Protein AF-A0A7K4GW42-F1 (afdb_monomer_lite)

Foldseek 3Di:
DDDDPVRVQVVQQVVCCVPVVHRAGPVNVVVVVVCVVCVVVVVVLVVVCVVVVHDSVVCCVPPPDDPPDD

pLDDT: mean 89.77, std 8.42, range [49.22, 97.5]

Structure (mmCIF, N/CA/C/O backbone):
data_AF-A0A7K4GW42-F1
#
_entry.id   AF-A0A7K4GW42-F1
#
loop_
_atom_site.group_PDB
_atom_site.id
_atom_site.type_symbol
_atom_site.label_atom_id
_atom_site.label_alt_id
_atom_site.label_comp_id
_atom_site.label_asym_id
_atom_site.label_entity_id
_atom_site.label_seq_id
_atom_site.pdbx_PDB_ins_code
_atom_site.Cartn_x
_atom_site.Cartn_y
_atom_site.Cartn_z
_atom_site.occupancy
_atom_site.B_iso_or_equiv
_atom_site.auth_seq_id
_atom_site.auth_comp_id
_atom_site.auth_asym_id
_atom_site.auth_atom_id
_atom_site.pdbx_PDB_model_num
ATOM 1 N N . LYS A 1 1 ? 3.508 -12.893 -28.391 1.00 83.62 1 LYS A N 1
ATOM 2 C CA . LYS A 1 1 ? 4.331 -13.656 -27.418 1.00 83.62 1 LYS A CA 1
ATOM 3 C C . LYS A 1 1 ? 3.920 -13.199 -26.020 1.00 83.62 1 LYS A C 1
ATOM 5 O O . LYS A 1 1 ? 3.836 -11.988 -25.844 1.00 83.62 1 LYS A O 1
ATOM 10 N N . PRO A 1 2 ? 3.566 -14.096 -25.086 1.00 89.88 2 PRO A N 1
ATOM 11 C CA . PRO A 1 2 ? 3.176 -13.688 -23.738 1.00 89.88 2 PRO A CA 1
ATOM 12 C C . PRO A 1 2 ? 4.360 -13.045 -23.005 1.00 89.88 2 PRO A C 1
ATOM 14 O O . PRO A 1 2 ? 5.501 -13.464 -23.192 1.00 89.88 2 PRO A O 1
ATOM 17 N N . LEU A 1 3 ? 4.076 -12.025 -22.191 1.00 92.19 3 LEU A N 1
ATOM 18 C CA . LEU A 1 3 ? 5.065 -11.359 -21.342 1.00 92.19 3 LEU A CA 1
ATOM 19 C C . LEU A 1 3 ? 5.501 -12.289 -20.208 1.00 92.19 3 LEU A C 1
ATOM 21 O O . LEU A 1 3 ? 4.671 -12.847 -19.489 1.00 92.19 3 LEU A O 1
ATOM 25 N N . THR A 1 4 ? 6.806 -12.400 -19.996 1.00 96.12 4 THR A N 1
ATOM 26 C CA . THR A 1 4 ? 7.360 -13.051 -18.808 1.00 96.12 4 THR A CA 1
ATOM 27 C C . THR A 1 4 ? 7.219 -12.151 -17.576 1.00 96.12 4 THR A C 1
ATOM 29 O O . THR A 1 4 ? 7.105 -10.925 -17.663 1.00 96.12 4 THR A O 1
ATOM 32 N N . ARG A 1 5 ? 7.300 -12.747 -16.380 1.00 92.25 5 ARG A N 1
ATOM 33 C CA . ARG A 1 5 ? 7.270 -12.018 -15.096 1.00 92.25 5 ARG A CA 1
ATOM 34 C C . ARG A 1 5 ? 8.310 -10.891 -15.022 1.00 92.25 5 ARG A C 1
ATOM 36 O O . ARG A 1 5 ? 8.042 -9.828 -14.455 1.00 92.25 5 ARG A O 1
ATOM 43 N N . ILE A 1 6 ? 9.502 -11.137 -15.565 1.00 94.12 6 ILE A N 1
ATOM 44 C CA . ILE A 1 6 ? 10.611 -10.176 -15.549 1.00 94.12 6 ILE A CA 1
ATOM 45 C C . ILE A 1 6 ? 10.292 -9.002 -16.474 1.00 94.12 6 ILE A C 1
ATOM 47 O O . ILE A 1 6 ? 10.441 -7.847 -16.073 1.00 94.12 6 ILE A O 1
ATOM 51 N N . GLU A 1 7 ? 9.816 -9.285 -17.684 1.00 95.44 7 GLU A N 1
ATOM 52 C CA . GLU A 1 7 ? 9.439 -8.253 -18.651 1.00 95.44 7 GLU A CA 1
ATOM 53 C C . GLU A 1 7 ? 8.281 -7.398 -18.133 1.00 95.44 7 GLU A C 1
ATOM 55 O O . GLU A 1 7 ? 8.345 -6.173 -18.232 1.00 95.44 7 GLU A O 1
ATOM 60 N N . LEU A 1 8 ? 7.277 -8.004 -17.491 1.00 93.88 8 LEU A N 1
ATOM 61 C CA . LEU A 1 8 ? 6.185 -7.270 -16.849 1.00 93.88 8 LEU A CA 1
ATOM 62 C C . LEU A 1 8 ? 6.706 -6.320 -15.759 1.00 93.88 8 LEU A C 1
ATOM 64 O O . LEU A 1 8 ? 6.345 -5.145 -15.730 1.00 93.88 8 LEU A O 1
ATOM 68 N N . SER A 1 9 ? 7.602 -6.804 -14.895 1.00 94.69 9 SER A N 1
ATOM 69 C CA . SER A 1 9 ? 8.171 -5.993 -13.811 1.00 94.69 9 SER A CA 1
ATOM 70 C C . SER A 1 9 ? 8.975 -4.804 -14.351 1.00 94.69 9 SER A C 1
ATOM 72 O O . SER A 1 9 ? 8.806 -3.680 -13.879 1.00 94.69 9 SER A O 1
ATOM 74 N N . LYS A 1 10 ? 9.803 -5.025 -15.382 1.00 95.12 10 LYS A N 1
ATOM 75 C CA . LYS A 1 10 ? 10.561 -3.960 -16.063 1.00 95.12 10 LYS A CA 1
ATOM 76 C C . LYS A 1 10 ? 9.637 -2.946 -16.738 1.00 95.12 10 LYS A C 1
ATOM 78 O O . LYS A 1 10 ? 9.875 -1.744 -16.651 1.00 95.12 10 LYS A O 1
ATOM 83 N N . THR A 1 11 ? 8.573 -3.429 -17.373 1.00 95.19 11 THR A N 1
ATOM 84 C CA . THR A 1 11 ? 7.584 -2.590 -18.056 1.00 95.19 11 THR A CA 1
ATOM 85 C C . THR A 1 11 ? 6.871 -1.668 -17.065 1.00 95.19 11 THR A C 1
ATOM 87 O O . THR A 1 11 ? 6.822 -0.458 -17.280 1.00 95.19 11 THR A O 1
ATOM 90 N N . LEU A 1 12 ? 6.400 -2.201 -15.935 1.00 94.56 12 LEU A N 1
ATOM 91 C CA . LEU A 1 12 ? 5.740 -1.413 -14.888 1.00 94.56 12 LEU A CA 1
ATOM 92 C C . LEU A 1 12 ? 6.684 -0.392 -14.232 1.00 94.56 12 LEU A C 1
ATOM 94 O O . LEU A 1 12 ? 6.278 0.741 -13.968 1.00 94.56 12 LEU A O 1
ATOM 98 N N . LEU A 1 13 ? 7.958 -0.743 -14.029 1.00 96.38 13 LEU A N 1
ATOM 99 C CA . LEU A 1 13 ? 8.969 0.204 -13.547 1.00 96.38 13 LEU A CA 1
ATOM 100 C C . LEU A 1 13 ? 9.185 1.359 -14.534 1.00 96.38 13 LEU A C 1
ATOM 102 O O . LEU A 1 13 ? 9.167 2.517 -14.126 1.00 96.38 13 LEU A O 1
ATOM 106 N N . LYS A 1 14 ? 9.317 1.056 -15.832 1.00 96.44 14 LYS A N 1
ATOM 107 C CA . LYS A 1 14 ? 9.488 2.068 -16.886 1.00 96.44 14 LYS A CA 1
ATOM 108 C C . LYS A 1 14 ? 8.307 3.038 -16.938 1.00 96.44 14 LYS A C 1
ATOM 110 O O . LYS A 1 14 ? 8.503 4.244 -17.059 1.00 96.44 14 LYS A O 1
ATOM 115 N N . TYR A 1 15 ? 7.082 2.524 -16.858 1.00 96.06 15 TYR A N 1
ATOM 116 C CA . TYR A 1 15 ? 5.893 3.371 -16.924 1.00 96.06 15 TYR A CA 1
ATOM 117 C C . TYR A 1 15 ? 5.643 4.157 -15.637 1.00 96.06 15 TYR A C 1
ATOM 119 O O . TYR A 1 15 ? 5.263 5.322 -15.722 1.00 96.06 15 TYR A O 1
ATOM 127 N N . SER A 1 16 ? 5.893 3.574 -14.463 1.00 95.56 16 SER A N 1
ATOM 128 C CA . SER A 1 16 ? 5.797 4.325 -13.204 1.00 95.56 16 SER A CA 1
ATOM 129 C C . SER A 1 16 ? 6.797 5.481 -13.159 1.00 95.56 16 SER A C 1
ATOM 131 O O . SER A 1 16 ? 6.417 6.593 -12.807 1.00 95.56 16 SER A O 1
ATOM 133 N N . GLU A 1 17 ? 8.030 5.276 -13.623 1.00 96.88 17 GLU A N 1
ATOM 134 C CA . GLU A 1 17 ? 9.009 6.359 -13.751 1.00 96.88 17 GLU A CA 1
ATOM 135 C C . GLU A 1 17 ? 8.547 7.430 -14.746 1.00 96.88 17 GLU A C 1
ATOM 137 O O . GLU A 1 17 ? 8.579 8.614 -14.424 1.00 96.88 17 GLU A O 1
ATOM 142 N N . LYS A 1 18 ? 8.037 7.024 -15.915 1.00 97.50 18 LYS A N 1
ATOM 143 C CA . LYS A 1 18 ? 7.556 7.952 -16.947 1.00 97.50 18 LYS A CA 1
ATOM 144 C C . LYS A 1 18 ? 6.390 8.830 -16.480 1.00 97.50 18 LYS A C 1
ATOM 146 O O . LYS A 1 18 ? 6.370 10.013 -16.799 1.00 97.50 18 LYS A O 1
ATOM 151 N N . TYR A 1 19 ? 5.401 8.255 -15.796 1.00 96.12 19 TYR A N 1
ATOM 152 C CA . TYR A 1 19 ? 4.153 8.958 -15.467 1.00 96.12 19 TYR A CA 1
ATOM 153 C C . TYR A 1 19 ? 4.126 9.550 -14.057 1.00 96.12 19 TYR A C 1
ATOM 155 O O . TYR A 1 19 ? 3.403 10.511 -13.821 1.00 96.12 19 TYR A O 1
ATOM 163 N N . LEU A 1 20 ? 4.889 8.987 -13.120 1.00 94.06 20 LEU A N 1
ATOM 164 C CA . LEU A 1 20 ? 4.884 9.392 -11.710 1.00 94.06 20 LEU A CA 1
ATOM 165 C C . LEU A 1 20 ? 6.228 9.990 -11.271 1.00 94.06 20 LEU A C 1
ATOM 167 O O . LEU A 1 20 ? 6.374 10.373 -10.111 1.00 94.06 20 LEU A O 1
ATOM 171 N N . GLY A 1 21 ? 7.231 10.015 -12.157 1.00 96.00 21 GLY A N 1
ATOM 172 C CA . GLY A 1 21 ? 8.591 10.466 -11.846 1.00 96.00 21 GLY A CA 1
ATOM 173 C C . GLY A 1 21 ? 9.325 9.564 -10.849 1.00 96.00 21 GLY A C 1
ATOM 174 O O . GLY A 1 21 ? 10.368 9.945 -10.324 1.00 96.00 21 GLY A O 1
ATOM 175 N N . LYS A 1 22 ? 8.771 8.385 -10.529 1.00 94.44 22 LYS A N 1
ATOM 176 C CA . LYS A 1 22 ? 9.293 7.479 -9.501 1.00 94.44 22 LYS A CA 1
ATOM 177 C C . LYS A 1 22 ? 9.213 6.034 -9.964 1.00 94.44 22 LYS A C 1
ATOM 179 O O . LYS A 1 22 ? 8.174 5.581 -10.435 1.00 94.44 22 LYS A O 1
ATOM 184 N N . LYS A 1 23 ? 10.294 5.281 -9.758 1.00 94.88 23 LYS A N 1
ATOM 185 C CA . LYS A 1 23 ? 10.315 3.830 -9.979 1.00 94.88 23 LYS A CA 1
ATOM 186 C C . LYS A 1 23 ? 9.510 3.134 -8.885 1.00 94.88 23 LYS A C 1
ATOM 188 O O . LYS A 1 23 ? 9.977 3.002 -7.755 1.00 94.88 23 LYS A O 1
ATOM 193 N N . ILE A 1 24 ? 8.309 2.675 -9.221 1.00 94.62 24 ILE A N 1
ATOM 194 C CA . ILE A 1 24 ? 7.433 1.958 -8.291 1.00 94.62 24 ILE A CA 1
ATOM 195 C C . ILE A 1 24 ? 7.514 0.462 -8.588 1.00 94.62 24 ILE A C 1
ATOM 197 O O . ILE A 1 24 ? 7.167 0.002 -9.675 1.00 94.62 24 ILE A O 1
ATOM 201 N N . SER A 1 25 ? 7.9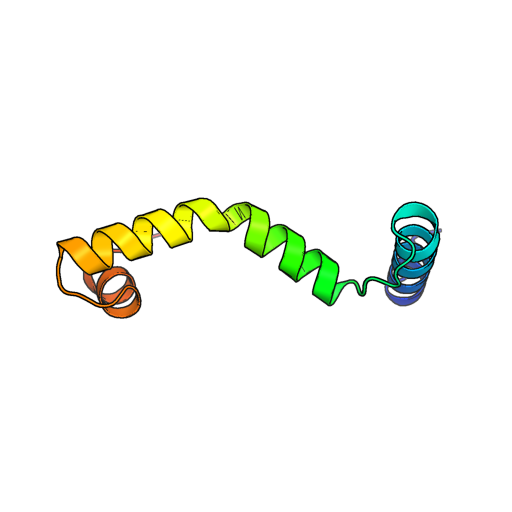76 -0.314 -7.605 1.00 94.38 25 SER A N 1
ATOM 202 C CA . SER A 1 25 ? 8.032 -1.772 -7.719 1.00 94.38 25 SER A CA 1
ATOM 203 C C . SER A 1 25 ? 6.633 -2.392 -7.746 1.00 94.38 25 SER A C 1
ATOM 205 O O . SER A 1 25 ? 5.668 -1.838 -7.218 1.00 94.38 25 SER A O 1
ATOM 207 N N . THR A 1 26 ? 6.520 -3.597 -8.301 1.00 92.62 26 THR A N 1
ATOM 208 C CA . THR A 1 26 ? 5.262 -4.361 -8.320 1.00 92.62 26 THR A CA 1
ATOM 209 C C . THR A 1 26 ? 4.728 -4.640 -6.912 1.00 92.62 26 THR A C 1
ATOM 211 O O . THR A 1 26 ? 3.522 -4.573 -6.678 1.00 92.62 26 THR A O 1
ATOM 214 N N . THR A 1 27 ? 5.618 -4.863 -5.941 1.00 95.12 27 THR A N 1
ATOM 215 C CA . THR A 1 27 ? 5.259 -4.987 -4.521 1.00 95.12 27 THR A CA 1
ATOM 216 C C . THR A 1 27 ? 4.655 -3.697 -3.974 1.00 95.12 27 THR A C 1
ATOM 218 O O . THR A 1 27 ? 3.669 -3.746 -3.241 1.00 95.12 27 THR A O 1
ATOM 221 N N . LEU A 1 28 ? 5.218 -2.539 -4.325 1.00 95.31 28 LEU A N 1
ATOM 222 C CA . LEU A 1 28 ? 4.696 -1.252 -3.873 1.00 95.31 28 LEU A CA 1
ATOM 223 C C . LEU A 1 28 ? 3.349 -0.929 -4.534 1.00 95.31 28 LEU A C 1
ATOM 225 O O . LEU A 1 28 ? 2.436 -0.503 -3.835 1.00 95.31 28 LEU A O 1
ATOM 229 N N . LEU A 1 29 ? 3.179 -1.231 -5.825 1.00 93.94 29 LEU A N 1
ATOM 230 C CA . LEU A 1 29 ? 1.877 -1.144 -6.499 1.00 93.94 29 LEU A CA 1
ATOM 231 C C . LEU A 1 29 ? 0.815 -1.993 -5.785 1.00 93.94 29 LEU A C 1
ATOM 233 O O . LEU A 1 29 ? -0.289 -1.514 -5.533 1.00 93.94 29 LEU A O 1
ATOM 237 N N . ARG A 1 30 ? 1.159 -3.224 -5.382 1.00 94.38 30 ARG A N 1
ATOM 238 C CA . ARG A 1 30 ? 0.257 -4.087 -4.603 1.00 94.38 30 ARG A CA 1
ATOM 239 C C . ARG A 1 30 ? -0.103 -3.467 -3.252 1.00 94.38 30 ARG A C 1
ATOM 241 O O . ARG A 1 30 ? -1.262 -3.534 -2.854 1.00 94.38 30 ARG A O 1
ATOM 248 N N . LYS A 1 31 ? 0.865 -2.863 -2.555 1.00 95.31 31 LYS A N 1
ATOM 249 C CA . LYS A 1 31 ? 0.614 -2.158 -1.287 1.00 95.31 31 LYS A CA 1
ATOM 250 C C . LYS A 1 31 ? -0.341 -0.985 -1.489 1.00 95.31 31 LYS A C 1
ATOM 252 O O . LYS A 1 31 ? -1.332 -0.918 -0.780 1.00 95.31 31 LYS A O 1
ATOM 257 N N . ILE A 1 32 ? -0.098 -0.133 -2.487 1.00 93.56 32 ILE A N 1
ATOM 258 C CA . ILE A 1 32 ? -0.966 1.009 -2.818 1.00 93.56 32 ILE A CA 1
ATOM 259 C C . ILE A 1 32 ? -2.401 0.537 -3.080 1.00 93.56 32 ILE A C 1
ATOM 261 O O . ILE A 1 32 ? -3.338 1.082 -2.503 1.00 93.56 32 ILE A O 1
ATOM 265 N N . TYR A 1 33 ? -2.569 -0.514 -3.889 1.00 94.06 33 TYR A N 1
ATOM 266 C CA . TYR A 1 33 ? -3.884 -1.084 -4.176 1.00 94.06 33 TYR A CA 1
ATOM 267 C C . TYR A 1 33 ? -4.601 -1.561 -2.907 1.00 94.06 33 TYR A C 1
ATOM 269 O O . TYR A 1 33 ? -5.745 -1.184 -2.668 1.00 94.06 33 TYR A O 1
ATOM 277 N N . LEU A 1 34 ? -3.934 -2.366 -2.073 1.00 94.50 34 LEU A N 1
ATOM 278 C CA . LEU A 1 34 ? -4.543 -2.902 -0.852 1.00 94.50 34 LEU A CA 1
ATOM 279 C C . LEU A 1 34 ? -4.839 -1.797 0.168 1.00 94.50 34 LEU A C 1
ATOM 281 O O . LEU A 1 34 ? -5.911 -1.805 0.768 1.00 94.50 34 LEU A O 1
ATOM 285 N N . SER A 1 35 ? -3.930 -0.833 0.328 1.00 92.00 35 SER A N 1
ATOM 286 C CA . SER A 1 35 ? -4.136 0.336 1.184 1.00 92.00 35 SER A CA 1
ATOM 287 C C . SER A 1 35 ? -5.336 1.156 0.727 1.00 92.00 35 SER A C 1
ATOM 289 O O . SER A 1 35 ? -6.140 1.540 1.563 1.00 92.00 35 SER A O 1
ATOM 291 N N . SER A 1 36 ? -5.508 1.372 -0.580 1.00 91.94 36 SER A N 1
ATOM 292 C CA . SER A 1 36 ? -6.677 2.079 -1.111 1.00 91.94 36 SER A CA 1
ATOM 293 C C . SER A 1 36 ? -7.969 1.274 -0.971 1.00 91.94 36 SER A C 1
ATOM 295 O O . SER A 1 36 ? -9.018 1.861 -0.732 1.00 91.94 36 SER A O 1
ATOM 297 N N . LYS A 1 37 ? -7.920 -0.051 -1.151 1.00 92.50 37 LYS A N 1
ATOM 298 C CA . LYS A 1 37 ? -9.110 -0.910 -1.095 1.00 92.50 37 LYS A CA 1
ATOM 299 C C . LYS A 1 37 ? -9.650 -1.053 0.327 1.00 92.50 37 LYS A C 1
ATOM 301 O O . LYS A 1 37 ? -10.860 -1.079 0.520 1.00 92.50 37 LYS A O 1
ATOM 306 N N . TYR A 1 38 ? -8.756 -1.176 1.305 1.00 92.25 38 TYR A N 1
ATOM 307 C CA . TYR A 1 38 ? -9.120 -1.486 2.686 1.00 92.25 38 TYR A CA 1
ATOM 308 C C . TYR A 1 38 ? -8.956 -0.308 3.649 1.00 92.25 38 TYR A C 1
ATOM 310 O O . TYR A 1 38 ? -9.158 -0.508 4.841 1.00 92.25 38 TYR A O 1
ATOM 318 N N . SER A 1 39 ? -8.616 0.901 3.183 1.00 88.44 39 SER A N 1
ATOM 319 C CA . SER A 1 39 ? -8.456 2.077 4.058 1.00 88.44 39 SER A CA 1
ATOM 320 C C . SER A 1 39 ? -9.703 2.327 4.899 1.00 88.44 39 SER A C 1
ATOM 322 O O . SER A 1 39 ? -9.627 2.308 6.122 1.00 88.44 39 SER A O 1
ATOM 324 N N . LYS A 1 40 ? -10.861 2.459 4.246 1.00 89.19 40 LYS A N 1
ATOM 325 C CA . LYS A 1 40 ? -12.137 2.718 4.917 1.00 89.19 40 LYS A CA 1
ATOM 326 C C . LYS A 1 40 ? -12.537 1.583 5.859 1.00 89.19 40 LYS A C 1
ATOM 328 O O . LYS A 1 40 ? -12.911 1.830 6.995 1.00 89.19 40 LYS A O 1
ATOM 333 N N . VAL A 1 41 ? -12.385 0.336 5.408 1.00 89.06 41 VAL A N 1
ATOM 334 C CA . VAL A 1 41 ? -12.671 -0.850 6.232 1.00 89.06 41 VAL A CA 1
ATOM 335 C C . VAL A 1 41 ? -11.811 -0.843 7.495 1.00 89.06 41 VAL A C 1
ATOM 337 O O . VAL A 1 41 ? -12.311 -1.093 8.585 1.00 89.06 41 VAL A O 1
ATOM 340 N N . LYS A 1 42 ? -10.526 -0.505 7.364 1.00 89.31 42 LYS A N 1
ATOM 341 C CA . LYS A 1 42 ? -9.613 -0.418 8.500 1.00 89.31 42 LYS A CA 1
ATOM 342 C C . LYS A 1 42 ? -10.001 0.710 9.462 1.00 89.31 42 LYS A C 1
ATOM 344 O O . LYS A 1 42 ? -9.963 0.491 10.666 1.00 89.31 42 LYS A O 1
ATOM 349 N N . GLU A 1 43 ? -10.396 1.875 8.952 1.00 91.00 43 GLU A N 1
ATOM 350 C CA . GLU A 1 43 ? -10.876 2.992 9.779 1.00 91.00 43 GLU A CA 1
ATOM 351 C C . GLU A 1 43 ? -12.149 2.638 10.556 1.00 91.00 43 GLU A C 1
ATOM 353 O O . GLU A 1 43 ? -12.266 2.974 11.734 1.00 91.00 43 GLU A O 1
ATOM 358 N N . ASP A 1 44 ? -13.097 1.957 9.917 1.00 91.00 44 ASP A N 1
ATOM 359 C CA . ASP A 1 44 ? -14.346 1.551 10.562 1.00 91.00 44 ASP A CA 1
ATOM 360 C C . ASP A 1 44 ? -14.075 0.483 11.638 1.00 91.00 44 ASP A C 1
ATOM 362 O O . ASP A 1 44 ? -14.522 0.627 12.775 1.00 91.00 44 ASP A O 1
ATOM 366 N N . MET A 1 45 ? -13.205 -0.494 11.350 1.00 90.25 45 MET A N 1
ATOM 367 C CA . MET A 1 45 ? -12.728 -1.465 12.345 1.00 90.25 45 MET A CA 1
ATOM 368 C C . MET A 1 45 ? -12.022 -0.794 13.533 1.00 90.25 45 MET A C 1
ATOM 370 O O . MET A 1 45 ? -12.214 -1.204 14.674 1.00 90.25 45 MET A O 1
ATOM 374 N N . GLU A 1 46 ? -11.207 0.237 13.294 1.00 91.50 46 GLU A N 1
ATOM 375 C CA . GLU A 1 46 ? -10.534 1.000 14.355 1.00 91.50 46 GLU A CA 1
ATOM 376 C C . GLU A 1 46 ? -11.537 1.754 15.247 1.00 91.50 46 GLU A C 1
ATOM 378 O O . GLU A 1 46 ? -11.387 1.763 16.475 1.00 91.50 46 GLU A O 1
ATOM 383 N N . LYS A 1 47 ? -12.579 2.357 14.660 1.00 92.06 47 LYS A N 1
ATOM 384 C CA . LYS A 1 47 ? -13.650 3.035 15.411 1.00 92.06 47 LYS A CA 1
ATOM 385 C C . LYS A 1 47 ? -14.450 2.050 16.254 1.00 92.06 47 LYS A C 1
ATOM 387 O O . LYS A 1 47 ? -14.666 2.312 17.436 1.00 92.06 47 LYS A O 1
ATOM 392 N N . ASP A 1 48 ? -14.838 0.919 15.678 1.00 89.88 48 ASP A N 1
ATOM 393 C CA . ASP A 1 48 ? -15.614 -0.102 16.377 1.00 89.88 48 ASP A CA 1
ATOM 394 C C . ASP A 1 48 ? -14.801 -0.733 17.507 1.00 89.88 48 ASP A C 1
ATOM 396 O O . ASP A 1 48 ? -15.307 -0.891 18.617 1.00 89.88 48 ASP A O 1
ATOM 400 N N . ALA A 1 49 ? -13.525 -1.048 17.263 1.00 89.75 49 ALA A N 1
ATOM 401 C CA . ALA A 1 49 ? -12.583 -1.520 18.281 1.00 89.75 49 ALA A CA 1
ATOM 402 C C . ALA A 1 49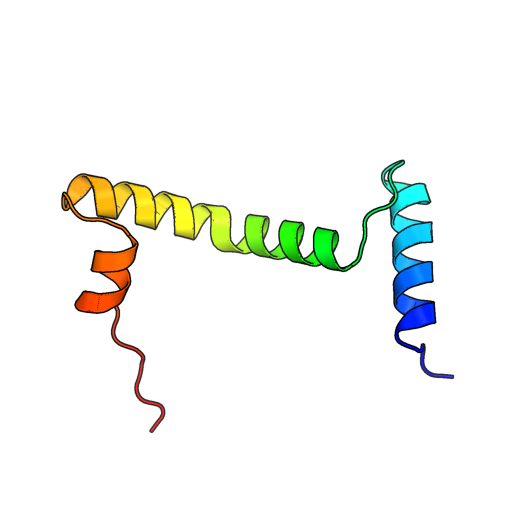 ? -12.524 -0.558 19.470 1.00 89.75 49 ALA A C 1
ATOM 404 O O . ALA A 1 49 ? -12.666 -0.971 20.624 1.00 89.75 49 ALA A O 1
ATOM 405 N N . LYS A 1 50 ? -12.421 0.742 19.180 1.00 91.62 50 LYS A N 1
ATOM 406 C CA . LYS A 1 50 ? -12.405 1.793 20.196 1.00 91.62 50 LYS A CA 1
ATOM 407 C C . LYS A 1 50 ? -13.727 1.895 20.963 1.00 91.62 50 LYS A C 1
ATOM 409 O O . LYS A 1 50 ? -13.686 2.005 22.185 1.00 91.62 50 LYS A O 1
ATOM 414 N N . MET A 1 51 ? -14.875 1.845 20.283 1.00 91.00 51 MET A N 1
ATOM 415 C CA . MET A 1 51 ? -16.194 1.898 20.933 1.00 91.00 51 MET A CA 1
ATOM 416 C C . MET A 1 51 ? -16.461 0.671 21.812 1.00 91.00 51 MET A C 1
ATOM 418 O O . MET A 1 51 ? -17.040 0.802 22.885 1.00 91.00 51 MET A O 1
ATOM 422 N N . MET A 1 52 ? -16.009 -0.509 21.384 1.00 87.38 52 MET A N 1
ATOM 423 C CA . MET A 1 52 ? -16.189 -1.765 22.118 1.00 87.38 52 MET A CA 1
ATOM 424 C C . MET A 1 52 ? -15.106 -2.020 23.177 1.00 87.38 52 MET A C 1
ATOM 426 O O . MET A 1 52 ? -15.155 -3.051 23.844 1.00 87.38 52 MET A O 1
ATOM 430 N N . GLY A 1 53 ? -14.113 -1.134 23.314 1.00 90.56 53 GLY A N 1
ATOM 431 C CA . GLY A 1 53 ? -13.005 -1.298 24.261 1.00 90.56 53 GLY A CA 1
ATOM 432 C C . GLY A 1 53 ? -12.101 -2.503 23.970 1.00 90.56 53 GLY A C 1
ATOM 433 O O . GLY A 1 53 ? -11.461 -3.022 24.880 1.00 90.56 53 GLY A O 1
ATOM 434 N N . ASN A 1 54 ? -12.052 -2.961 22.717 1.00 88.44 54 ASN A N 1
ATOM 435 C CA . ASN A 1 54 ? -11.331 -4.161 22.296 1.00 88.44 54 ASN A CA 1
ATOM 436 C C . ASN A 1 54 ? -10.265 -3.835 21.244 1.00 88.44 54 ASN A C 1
ATOM 438 O O . ASN A 1 54 ? -10.273 -2.774 20.629 1.00 88.44 54 ASN A O 1
ATOM 442 N N . SER A 1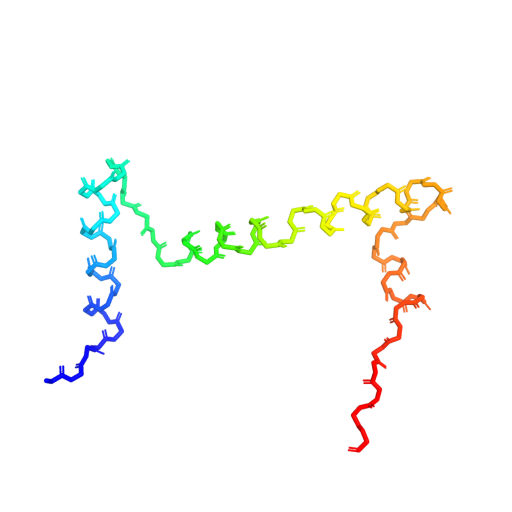 55 ? -9.349 -4.774 20.994 1.00 90.50 55 SER A N 1
ATOM 443 C CA . SER A 1 55 ? -8.459 -4.680 19.833 1.00 90.50 55 SER A CA 1
ATOM 444 C C . SER A 1 55 ? -9.168 -5.163 18.563 1.00 90.50 55 SER A C 1
ATOM 446 O O . SER A 1 55 ? -10.012 -6.061 18.618 1.00 90.50 55 SER A O 1
ATOM 448 N N . ILE A 1 56 ? -8.767 -4.639 17.402 1.00 89.44 56 ILE A N 1
ATOM 449 C CA . ILE A 1 56 ? -9.252 -5.119 16.095 1.00 89.44 56 ILE A CA 1
ATOM 450 C C . ILE A 1 56 ? -9.011 -6.628 15.946 1.00 89.44 56 ILE A C 1
ATOM 452 O O . ILE A 1 56 ? -9.863 -7.355 15.446 1.00 89.44 56 ILE A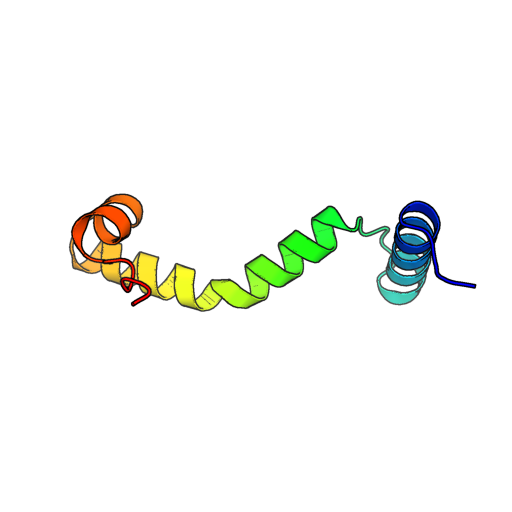 O 1
ATOM 456 N N . ALA A 1 57 ? -7.855 -7.115 16.411 1.00 89.81 57 ALA A N 1
ATOM 457 C CA . ALA A 1 57 ? -7.509 -8.531 16.349 1.00 89.81 57 ALA A CA 1
ATOM 458 C C . ALA A 1 57 ? -8.482 -9.390 17.173 1.00 89.81 57 ALA A C 1
ATOM 460 O O . ALA A 1 57 ? -8.965 -10.409 16.685 1.00 89.81 57 ALA A O 1
ATOM 461 N N . THR A 1 58 ? -8.821 -8.945 18.386 1.00 87.75 58 THR A N 1
ATOM 462 C CA . THR A 1 58 ? -9.825 -9.596 19.239 1.00 87.75 58 THR A CA 1
ATOM 463 C C . THR A 1 58 ? -11.187 -9.605 18.557 1.00 87.75 58 THR A C 1
ATOM 465 O O . THR A 1 58 ? -11.854 -10.636 18.544 1.00 87.75 58 THR A O 1
ATOM 468 N N . GLN A 1 59 ? -11.583 -8.489 17.938 1.00 85.75 59 GLN A N 1
ATOM 469 C CA . GLN A 1 59 ? -12.866 -8.415 17.249 1.00 85.75 59 GLN A CA 1
ATOM 470 C C . GLN A 1 59 ? -12.964 -9.400 16.084 1.00 85.75 59 GLN A C 1
ATOM 472 O O . GLN A 1 59 ? -13.956 -10.115 15.959 1.00 85.75 59 GLN A O 1
ATOM 477 N N . GLN A 1 60 ? -11.919 -9.469 15.260 1.00 86.88 60 GLN A N 1
ATOM 478 C CA . GLN A 1 60 ? -11.862 -10.384 14.123 1.00 86.88 60 GLN A CA 1
ATOM 479 C C . GLN A 1 60 ? -11.822 -11.852 14.563 1.00 86.88 60 GLN A C 1
ATOM 481 O O . GLN A 1 60 ? -12.441 -12.692 13.926 1.00 86.88 60 GLN A O 1
ATOM 486 N N . ALA A 1 61 ? -11.131 -12.172 15.659 1.00 86.31 61 ALA A N 1
ATOM 487 C CA . ALA A 1 61 ? -11.022 -13.549 16.136 1.00 86.31 61 ALA A CA 1
ATOM 488 C C . ALA A 1 61 ? -12.312 -14.074 16.790 1.00 86.31 61 ALA A C 1
ATOM 490 O O . ALA A 1 61 ? -12.619 -15.256 16.659 1.00 86.31 61 ALA A O 1
ATOM 491 N N . VAL A 1 62 ? -13.041 -13.219 17.515 1.00 85.81 62 VAL A N 1
ATOM 492 C CA . VAL A 1 62 ? -14.188 -13.643 18.336 1.00 85.81 62 VAL A CA 1
ATOM 493 C C . VAL A 1 62 ? -15.523 -13.435 17.620 1.00 85.81 62 VAL A C 1
ATOM 495 O O . VAL A 1 62 ? -16.413 -14.276 17.735 1.00 85.81 62 VAL A O 1
ATOM 498 N N . TYR A 1 63 ? -15.676 -12.336 16.876 1.00 79.56 63 TYR A N 1
ATOM 499 C CA . TYR A 1 63 ? -16.973 -11.934 16.319 1.00 79.56 63 TYR A CA 1
ATOM 500 C C . TYR A 1 63 ? -17.093 -12.158 14.810 1.00 79.56 63 TYR A C 1
ATOM 502 O O . TYR A 1 63 ? -18.206 -12.345 14.319 1.00 79.56 63 TYR A O 1
ATOM 510 N N . VAL A 1 64 ? -15.983 -12.180 14.065 1.00 79.88 64 VAL A N 1
ATOM 511 C CA . VAL A 1 64 ? -16.011 -12.439 12.618 1.00 79.88 64 VAL A CA 1
ATOM 512 C C . VAL A 1 64 ? -15.872 -13.934 12.365 1.00 79.88 64 VAL A C 1
ATOM 514 O O . VAL A 1 64 ? -14.780 -14.500 12.366 1.00 79.88 64 VAL A O 1
ATOM 517 N N . LYS A 1 65 ? -17.011 -14.591 12.144 1.00 81.38 65 LYS A N 1
ATOM 518 C CA . LYS A 1 65 ? -17.050 -15.987 11.704 1.00 81.38 65 LYS A CA 1
ATOM 519 C C . LYS A 1 65 ? -16.771 -16.038 10.205 1.00 81.38 65 LYS A C 1
ATOM 521 O O . LYS A 1 65 ? -17.323 -15.244 9.449 1.00 81.38 65 LYS A O 1
ATOM 526 N N . LYS A 1 66 ? -15.917 -16.968 9.773 1.00 78.56 66 LYS A N 1
ATOM 527 C CA . LYS A 1 66 ? -15.800 -17.289 8.346 1.00 78.56 66 LYS A CA 1
ATOM 528 C C . LYS A 1 66 ? -17.111 -17.937 7.913 1.00 78.56 66 LYS A C 1
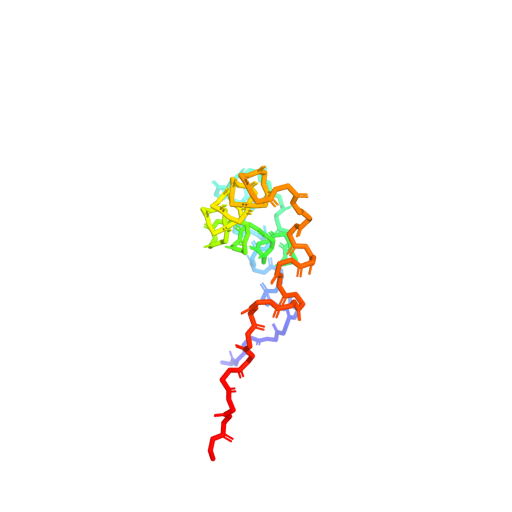ATOM 530 O O . LYS A 1 66 ? -17.589 -18.826 8.616 1.00 78.56 66 LYS A O 1
ATOM 535 N N . GLU A 1 67 ? -17.677 -17.490 6.797 1.00 71.12 67 GLU A N 1
ATOM 536 C CA . GLU A 1 67 ? -18.737 -18.245 6.130 1.00 71.12 67 GLU A CA 1
ATOM 537 C C . GLU A 1 67 ? -18.190 -19.653 5.858 1.00 71.12 67 GLU A C 1
ATOM 539 O O . GLU A 1 67 ? -17.069 -19.803 5.362 1.00 71.12 67 GLU A O 1
ATOM 544 N N . GLN A 1 68 ? -18.913 -20.679 6.305 1.00 62.69 68 GLN A N 1
ATOM 545 C CA . GLN A 1 68 ? -18.612 -22.050 5.913 1.00 62.69 68 GLN A CA 1
ATOM 546 C C . GLN A 1 68 ? -18.952 -22.154 4.428 1.00 62.69 68 GLN A C 1
ATOM 5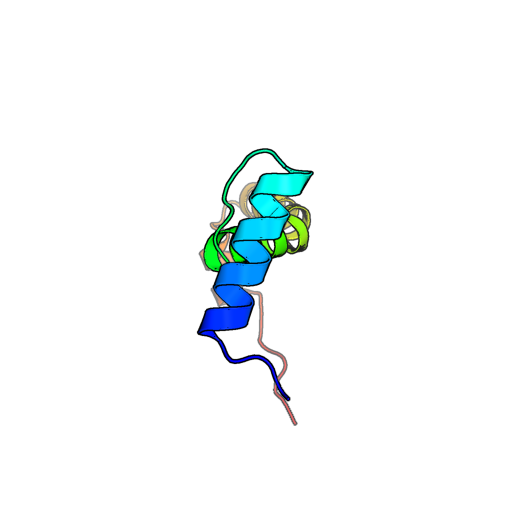48 O O . GLN A 1 68 ? -20.077 -21.861 4.041 1.00 62.69 68 GLN A O 1
ATOM 553 N N . GLU A 1 69 ? -17.956 -22.481 3.604 1.00 61.16 69 GLU A N 1
ATOM 554 C CA . GLU A 1 69 ? -18.215 -22.925 2.236 1.00 61.16 69 GLU A CA 1
ATOM 555 C C . GLU A 1 69 ? -18.952 -24.269 2.352 1.00 61.16 69 GLU A C 1
ATOM 557 O O . GLU A 1 69 ? -18.389 -25.213 2.915 1.00 61.16 69 GLU A O 1
ATOM 562 N N . ASP A 1 70 ? -20.219 -24.300 1.922 1.00 49.22 70 ASP A N 1
ATOM 563 C CA . ASP A 1 70 ? -21.037 -25.519 1.804 1.00 49.22 70 ASP A CA 1
ATOM 564 C C . ASP A 1 70 ? -20.463 -26.492 0.757 1.00 49.22 70 ASP A C 1
ATOM 566 O O . ASP A 1 70 ? -20.020 -26.024 -0.323 1.00 49.22 70 ASP A O 1
#

Sequence (70 aa):
KPLTRIELSKTLLKYSEKYLGKKISTTLLRKIYLSSKYSKVKEDMEKDAKMMGNSIATQQAVYVKKEQED

Radius of gyration: 18.89 Å; chains: 1; bounding box: 32×36×52 Å

Secondary structure (DSSP, 8-state):
-PPPHHHHHHHHHHHHHHHHSS---HHHHHHHHHHHHHHHHHHHHHHHHHHTTS-HHHHHHHT-PPPP--